Protein AF-A0A0K2ZJ07-F1 (afdb_monomer_lite)

Structure (mmCIF, N/CA/C/O backbone):
data_AF-A0A0K2ZJ07-F1
#
_entry.id   AF-A0A0K2ZJ07-F1
#
loop_
_atom_site.group_PDB
_atom_site.id
_atom_site.type_symbol
_atom_site.label_atom_id
_atom_site.label_alt_id
_atom_site.label_comp_id
_atom_site.label_asym_id
_atom_site.label_entity_id
_atom_site.label_seq_id
_atom_site.pdbx_PDB_ins_code
_atom_site.Cartn_x
_atom_site.Cartn_y
_atom_site.Cartn_z
_atom_site.occupancy
_atom_site.B_iso_or_equiv
_atom_site.auth_seq_id
_atom_site.auth_comp_id
_atom_site.auth_asym_id
_atom_site.auth_atom_id
_atom_site.pdbx_PDB_model_num
ATOM 1 N N . MET A 1 1 ? -62.695 -25.457 25.826 1.00 38.94 1 MET A N 1
ATOM 2 C CA . MET A 1 1 ? -61.991 -25.813 24.574 1.00 38.94 1 MET A CA 1
ATOM 3 C C . MET A 1 1 ? -61.343 -24.552 24.000 1.00 38.94 1 MET A C 1
ATOM 5 O O . MET A 1 1 ? -62.059 -23.584 23.796 1.00 38.94 1 MET A O 1
ATOM 9 N N . ARG A 1 2 ? -60.011 -24.530 23.812 1.00 41.31 2 ARG A N 1
ATOM 10 C CA . ARG A 1 2 ? -59.330 -23.610 22.864 1.00 41.31 2 ARG A CA 1
ATOM 11 C C . ARG A 1 2 ? -59.508 -24.165 21.435 1.00 41.31 2 ARG A C 1
ATOM 13 O O . ARG A 1 2 ? -59.798 -25.358 21.331 1.00 41.31 2 ARG A O 1
ATOM 20 N N . PRO A 1 3 ? -59.345 -23.361 20.366 1.00 45.78 3 PRO A N 1
ATOM 21 C CA . PRO A 1 3 ? -58.018 -23.197 19.732 1.00 45.78 3 PRO A CA 1
ATOM 22 C C . PRO A 1 3 ? -57.726 -21.736 19.276 1.00 45.78 3 PRO A C 1
ATOM 24 O O . PRO A 1 3 ? -58.642 -20.943 19.108 1.00 45.78 3 PRO A O 1
ATOM 27 N N . SER A 1 4 ? -56.466 -21.276 19.351 1.00 38.19 4 SER A N 1
ATOM 28 C CA . SER A 1 4 ? -55.464 -21.175 18.251 1.00 38.19 4 SER A CA 1
ATOM 29 C C . SER A 1 4 ? -55.643 -19.900 17.401 1.00 38.19 4 SER A C 1
ATOM 31 O O . SER A 1 4 ? -56.655 -19.757 16.734 1.00 38.19 4 SER A O 1
ATOM 33 N N . THR A 1 5 ? -54.838 -18.838 17.528 1.00 43.78 5 THR A N 1
ATOM 34 C CA . THR A 1 5 ? -53.433 -18.645 17.086 1.00 43.78 5 THR A CA 1
ATOM 35 C C . THR A 1 5 ? -53.250 -18.642 15.559 1.00 43.78 5 THR A C 1
ATOM 37 O O . THR A 1 5 ? -53.182 -19.693 14.939 1.00 43.78 5 THR A O 1
ATOM 40 N N . SER A 1 6 ? -53.007 -17.461 14.976 1.00 37.81 6 SER A N 1
ATOM 41 C CA . SER A 1 6 ? -52.064 -17.311 13.855 1.00 37.81 6 SER A CA 1
ATOM 42 C C . SER A 1 6 ? -51.455 -15.906 13.848 1.00 37.81 6 SER A C 1
ATOM 44 O O . SER A 1 6 ? -52.154 -14.904 13.706 1.00 37.81 6 SER A O 1
ATOM 46 N N . ALA A 1 7 ? -50.140 -15.863 14.040 1.00 44.34 7 ALA A N 1
ATOM 47 C CA . ALA A 1 7 ? -49.29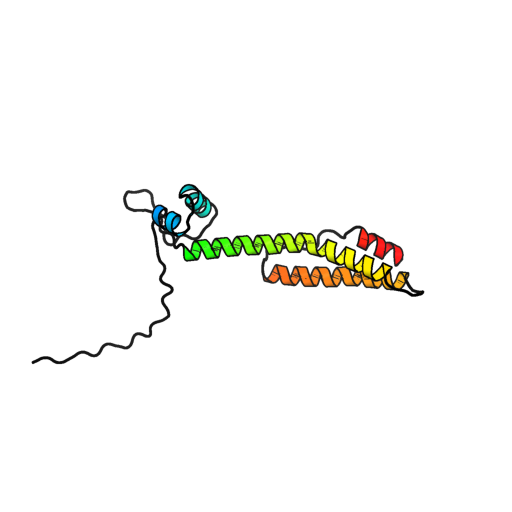1 -14.683 14.000 1.00 44.34 7 ALA A CA 1
ATOM 48 C C . ALA A 1 7 ? -49.096 -14.152 12.565 1.00 44.34 7 ALA A C 1
ATOM 50 O O . ALA A 1 7 ? -49.107 -14.944 11.621 1.00 44.34 7 ALA A O 1
ATOM 51 N N . PRO A 1 8 ? -48.813 -12.850 12.380 1.00 38.34 8 PRO A N 1
ATOM 52 C CA . PRO A 1 8 ? -48.226 -12.360 11.145 1.00 38.34 8 PRO A CA 1
ATOM 53 C C . PRO A 1 8 ? -46.754 -12.783 11.033 1.00 38.34 8 PRO A C 1
ATOM 55 O O . PRO A 1 8 ? -45.954 -12.681 11.965 1.00 38.34 8 PRO A O 1
ATOM 58 N N . CYS A 1 9 ? -46.425 -13.265 9.839 1.00 38.34 9 CYS A N 1
ATOM 59 C CA . CYS A 1 9 ? -45.112 -13.676 9.375 1.00 38.34 9 CYS A CA 1
ATOM 60 C C . CYS A 1 9 ? -44.166 -12.461 9.302 1.00 38.34 9 CYS A C 1
ATOM 62 O O . CYS A 1 9 ? -44.118 -11.752 8.298 1.00 38.34 9 CYS A O 1
ATOM 64 N N . ALA A 1 10 ? -43.412 -12.205 10.373 1.00 44.84 10 ALA A N 1
ATOM 65 C CA . ALA A 1 10 ? -42.293 -11.271 10.347 1.00 44.84 10 ALA A CA 1
ATOM 66 C C . ALA A 1 10 ? -41.031 -12.007 9.874 1.00 44.84 10 ALA A C 1
ATOM 68 O O . ALA A 1 10 ? -40.410 -12.795 10.589 1.00 44.84 10 ALA A O 1
ATOM 69 N N . ARG A 1 11 ? -40.695 -11.739 8.614 1.00 37.91 11 ARG A N 1
ATO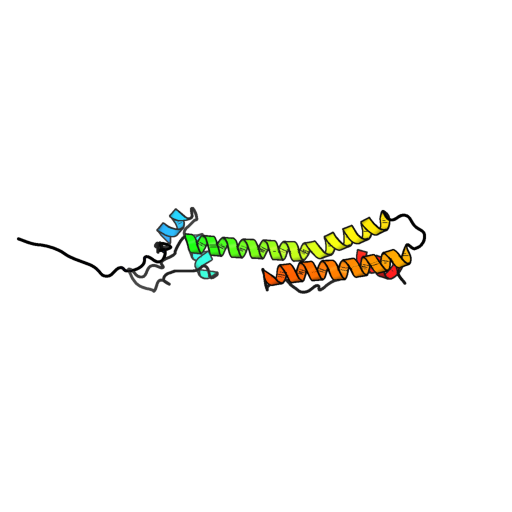M 70 C CA . ARG A 1 11 ? -39.445 -12.043 7.918 1.00 37.91 11 ARG A CA 1
ATOM 71 C C . ARG A 1 11 ? -38.236 -11.745 8.828 1.00 37.91 11 ARG A C 1
ATOM 73 O O . ARG A 1 11 ? -37.947 -10.585 9.105 1.00 37.91 11 ARG A O 1
ATOM 80 N N . ARG A 1 12 ? -37.526 -12.784 9.294 1.00 37.69 12 ARG A N 1
ATOM 81 C CA . ARG A 1 12 ? -36.223 -12.644 9.973 1.00 37.69 12 ARG A CA 1
ATOM 82 C C . ARG A 1 12 ? -35.204 -12.113 8.969 1.00 37.69 12 ARG A C 1
ATOM 84 O O . ARG A 1 12 ? -34.709 -12.862 8.134 1.00 37.69 12 ARG A O 1
ATOM 91 N N . LEU A 1 13 ? -34.897 -10.824 9.056 1.00 43.72 13 LEU A N 1
ATOM 92 C CA . LEU A 1 13 ? -33.613 -10.308 8.595 1.00 43.72 13 LEU A CA 1
ATOM 93 C C . LEU A 1 13 ? -32.544 -10.860 9.546 1.00 43.72 13 LEU A C 1
ATOM 95 O O . LEU A 1 13 ? -32.751 -10.866 10.760 1.00 43.72 13 LEU A O 1
ATOM 99 N N . GLY A 1 14 ? -31.457 -11.390 8.984 1.00 36.44 14 GLY A N 1
ATOM 100 C CA . GLY A 1 14 ? -30.352 -11.981 9.733 1.00 36.44 14 GLY A CA 1
ATOM 101 C C . GLY A 1 14 ? -29.863 -11.027 10.817 1.00 36.44 14 GLY A C 1
ATOM 102 O O . GLY A 1 14 ? -29.315 -9.969 10.526 1.00 36.44 14 GLY A O 1
ATOM 103 N N . SER A 1 15 ? -30.100 -11.396 12.072 1.00 37.81 15 SER A N 1
ATOM 104 C CA . SER A 1 15 ? -29.597 -10.670 13.225 1.00 37.81 15 SER A CA 1
ATOM 105 C C . SER A 1 15 ? -28.110 -10.971 13.364 1.00 37.81 15 SER A C 1
ATOM 107 O O . SER A 1 15 ? -27.738 -11.999 13.931 1.00 37.81 15 SER A O 1
ATOM 109 N N . THR A 1 16 ? -27.247 -10.080 12.885 1.00 46.03 16 THR A N 1
ATOM 110 C CA . THR A 1 16 ? -25.929 -9.918 13.501 1.00 46.03 16 THR A CA 1
ATOM 111 C C . THR A 1 16 ? -26.211 -9.522 14.947 1.00 46.03 16 THR A C 1
ATOM 113 O O . THR A 1 16 ? -26.659 -8.410 15.221 1.00 46.03 16 THR A O 1
ATOM 116 N N . THR A 1 17 ? -26.099 -10.469 15.875 1.00 54.94 17 THR A N 1
ATOM 117 C CA . THR A 1 17 ? -26.341 -10.231 17.299 1.00 54.94 17 THR A CA 1
ATOM 118 C C . THR A 1 17 ? -25.285 -9.265 17.817 1.00 54.94 17 THR A C 1
ATOM 120 O O . THR A 1 17 ? -24.190 -9.682 18.190 1.00 54.94 17 THR A O 1
ATOM 123 N N . VAL A 1 18 ? -25.613 -7.971 17.817 1.00 60.75 18 VAL A N 1
ATOM 124 C CA . VAL A 1 18 ? -24.821 -6.925 18.470 1.00 60.75 18 VAL A CA 1
ATOM 125 C C . VAL A 1 18 ? -24.709 -7.306 19.943 1.00 60.75 18 VAL A C 1
ATOM 127 O O . VAL A 1 18 ? -25.666 -7.173 20.708 1.00 60.75 18 VAL A O 1
ATOM 130 N N . THR A 1 19 ? -23.551 -7.831 20.341 1.00 77.12 19 THR A N 1
ATOM 131 C CA . THR A 1 19 ? -23.313 -8.261 21.721 1.00 77.12 19 THR A CA 1
ATOM 132 C C . THR A 1 19 ? -22.715 -7.078 22.467 1.00 77.12 19 THR A C 1
ATOM 134 O O . THR A 1 19 ? -21.503 -6.919 22.559 1.00 77.12 19 THR A O 1
ATOM 137 N N . ALA A 1 20 ? -23.585 -6.193 22.949 1.00 80.31 20 ALA A N 1
ATOM 138 C CA . ALA A 1 20 ? -23.186 -4.999 23.681 1.00 80.31 20 ALA A CA 1
ATOM 139 C C . ALA A 1 20 ? -22.704 -5.384 25.093 1.00 80.31 20 ALA A C 1
ATOM 141 O O . ALA A 1 20 ? -23.508 -5.561 26.008 1.00 80.31 20 ALA A O 1
ATOM 142 N N . LEU A 1 21 ? -21.389 -5.526 25.272 1.00 83.31 21 LEU A N 1
ATOM 143 C CA . LEU A 1 21 ? -20.768 -5.916 26.539 1.00 83.31 21 LEU A CA 1
ATOM 144 C C . LEU A 1 21 ? -20.158 -4.705 27.257 1.00 83.31 21 LEU A C 1
ATOM 146 O O . LEU A 1 21 ? -19.593 -3.818 26.614 1.00 83.31 21 LEU A O 1
ATOM 150 N N . PRO A 1 22 ? -20.198 -4.647 28.600 1.00 85.12 22 PRO A N 1
ATOM 151 C CA . PRO A 1 22 ? -19.444 -3.648 29.342 1.00 85.12 22 PRO A CA 1
ATOM 152 C C . PRO A 1 22 ? -17.941 -3.828 29.098 1.00 85.12 22 PRO A C 1
ATOM 154 O O . PRO A 1 22 ? -17.457 -4.948 28.947 1.00 85.12 22 PRO A O 1
ATOM 157 N N . VAL A 1 23 ? -17.188 -2.724 29.133 1.00 83.38 23 VAL A N 1
ATOM 158 C CA . VAL A 1 23 ? -15.746 -2.670 28.802 1.00 83.38 23 VAL A CA 1
ATOM 159 C C . VAL A 1 23 ? -14.921 -3.807 29.417 1.00 83.38 23 VAL A C 1
ATOM 161 O O . VAL A 1 23 ? -14.071 -4.366 28.738 1.00 83.38 23 VAL A O 1
ATOM 164 N N . ASN A 1 24 ? -15.162 -4.179 30.678 1.00 84.88 24 ASN A N 1
ATOM 165 C CA . ASN A 1 24 ? -14.399 -5.252 31.327 1.00 84.88 24 ASN A CA 1
ATOM 166 C C . ASN A 1 24 ? -14.678 -6.634 30.708 1.00 84.88 24 ASN A C 1
ATOM 168 O O . ASN A 1 24 ? -13.755 -7.422 30.532 1.00 84.88 24 ASN A O 1
ATOM 172 N N . GLN A 1 25 ? -15.936 -6.920 30.364 1.00 85.00 25 GLN A N 1
ATOM 173 C CA . GLN A 1 25 ? -16.323 -8.183 29.729 1.00 85.00 25 GLN A CA 1
ATOM 174 C C . GLN A 1 25 ? -15.912 -8.206 28.255 1.00 85.00 25 GLN A C 1
ATOM 176 O O . GLN A 1 25 ? -15.417 -9.222 27.782 1.00 85.00 25 GLN A O 1
ATOM 181 N N . ALA A 1 26 ? -16.037 -7.078 27.550 1.00 85.31 26 ALA A N 1
ATOM 182 C CA . ALA A 1 26 ? -15.546 -6.942 26.182 1.00 85.31 26 ALA A CA 1
ATOM 183 C C . ALA A 1 26 ? -14.021 -7.132 26.104 1.00 85.31 26 ALA A C 1
ATOM 185 O O . ALA A 1 26 ? -13.532 -7.828 25.223 1.00 85.31 26 ALA A O 1
ATOM 186 N N . ALA A 1 27 ? -13.268 -6.565 27.053 1.00 87.50 27 ALA A N 1
ATOM 187 C CA . ALA A 1 27 ? -11.820 -6.735 27.140 1.00 87.50 27 ALA A CA 1
ATOM 188 C C . ALA A 1 27 ? -11.427 -8.203 27.374 1.00 87.50 27 ALA A C 1
ATOM 190 O O . ALA A 1 27 ? -10.536 -8.707 26.695 1.00 87.50 27 ALA A O 1
ATOM 191 N N . ALA A 1 28 ? -12.141 -8.905 28.263 1.00 88.94 28 ALA A N 1
ATOM 192 C CA . ALA A 1 28 ? -11.949 -10.337 28.480 1.00 88.94 28 ALA A CA 1
ATOM 193 C C . ALA A 1 28 ? -12.277 -11.165 27.224 1.00 88.94 28 ALA A C 1
ATOM 195 O O . ALA A 1 28 ? -11.497 -12.037 26.855 1.00 88.94 28 ALA A O 1
ATOM 196 N N . ALA A 1 29 ? -13.379 -10.855 26.533 1.00 87.94 29 ALA A N 1
ATOM 197 C CA . ALA A 1 29 ? -13.772 -11.530 25.294 1.00 87.94 29 ALA A CA 1
ATOM 198 C C . ALA A 1 29 ? -12.767 -11.314 24.147 1.00 87.94 29 ALA A C 1
ATOM 200 O O . ALA A 1 29 ? -12.566 -12.201 23.327 1.00 87.94 29 ALA A O 1
ATOM 201 N N . LEU A 1 30 ? -12.120 -10.146 24.106 1.00 86.19 30 LEU A N 1
ATOM 202 C CA . LEU A 1 30 ? -11.078 -9.802 23.134 1.00 86.19 30 LEU A CA 1
ATOM 203 C C . LEU A 1 30 ? -9.674 -10.280 23.546 1.00 86.19 30 LEU A C 1
ATOM 205 O O . LEU A 1 30 ? -8.738 -10.128 22.767 1.00 86.19 30 LEU A O 1
ATOM 209 N N . GLY A 1 31 ? -9.499 -10.802 24.765 1.00 88.25 31 GLY A N 1
ATOM 210 C CA . GLY A 1 31 ? -8.192 -11.203 25.291 1.00 88.25 31 GLY A CA 1
ATOM 211 C C . GLY A 1 31 ? -7.215 -10.040 25.511 1.00 88.25 31 GLY A C 1
ATOM 212 O O . GLY A 1 31 ? -6.004 -10.244 25.479 1.00 88.25 31 GLY A O 1
ATOM 213 N N . VAL A 1 32 ? -7.709 -8.813 25.722 1.00 91.00 32 VAL A N 1
ATOM 214 C CA . VAL A 1 32 ? -6.876 -7.606 25.885 1.00 91.00 32 VAL A CA 1
ATOM 215 C C . VAL A 1 32 ? -7.047 -6.965 27.265 1.00 91.00 32 VAL A C 1
ATOM 217 O O . VAL A 1 32 ? -8.118 -7.053 27.864 1.00 91.00 32 VAL A O 1
ATOM 220 N N . PRO A 1 33 ? -6.038 -6.240 27.784 1.00 91.50 33 PRO A N 1
ATOM 221 C CA . PRO A 1 33 ? -6.195 -5.480 29.020 1.00 91.50 33 PRO A CA 1
ATOM 222 C C . PRO A 1 33 ? -7.273 -4.393 28.901 1.00 91.50 33 PRO A C 1
ATOM 224 O O . PRO A 1 33 ? -7.334 -3.660 27.911 1.00 91.50 33 PRO A O 1
ATOM 227 N N . CYS A 1 34 ? -8.066 -4.187 29.959 1.00 88.62 34 CYS A N 1
ATOM 228 C CA . CYS A 1 34 ? -9.092 -3.135 29.998 1.00 88.62 34 CYS A CA 1
ATOM 229 C C . CYS A 1 34 ? -8.526 -1.732 29.709 1.00 88.62 34 CYS A C 1
ATOM 231 O O . CYS A 1 34 ? -9.212 -0.895 29.123 1.00 88.62 34 CYS A O 1
ATOM 233 N N . GLY A 1 35 ? -7.281 -1.459 30.119 1.00 87.56 35 GLY A N 1
ATOM 234 C CA . GLY A 1 35 ? -6.593 -0.197 29.828 1.00 87.56 35 GLY A CA 1
ATOM 235 C C . GLY A 1 35 ? -6.379 0.031 28.330 1.00 87.56 35 GLY A C 1
ATOM 236 O O . GLY A 1 35 ? -6.599 1.141 27.846 1.00 87.56 35 GLY A O 1
ATOM 237 N N . THR A 1 36 ? -6.042 -1.031 27.595 1.00 88.69 36 THR A N 1
ATOM 238 C CA . THR A 1 36 ? -5.871 -1.022 26.138 1.00 88.69 36 THR A CA 1
ATOM 239 C C . THR A 1 36 ? -7.196 -0.752 25.439 1.00 88.69 36 THR A C 1
ATOM 241 O O . THR A 1 36 ? -7.276 0.160 24.622 1.00 88.69 36 THR A O 1
ATOM 244 N N . LEU A 1 37 ? -8.272 -1.441 25.837 1.00 85.81 37 LEU A N 1
ATOM 245 C CA . LEU A 1 37 ? -9.594 -1.194 25.258 1.00 85.81 37 LEU A CA 1
ATOM 246 C C . LEU A 1 37 ? -10.083 0.241 25.537 1.00 85.81 37 LEU A C 1
ATOM 248 O O . LEU A 1 37 ? -10.580 0.914 24.640 1.00 85.81 37 LEU A O 1
ATOM 252 N N . ARG A 1 38 ? -9.872 0.773 26.751 1.00 86.75 38 ARG A N 1
ATOM 253 C CA . ARG A 1 38 ? -10.180 2.185 27.073 1.00 86.75 38 ARG A CA 1
ATOM 254 C C . ARG A 1 38 ? -9.330 3.184 26.289 1.00 86.75 38 ARG A C 1
ATOM 256 O O . ARG A 1 38 ? -9.763 4.315 26.077 1.00 86.75 38 ARG A O 1
ATOM 263 N N . ARG A 1 39 ? -8.101 2.820 25.921 1.00 87.38 39 ARG A N 1
ATOM 264 C CA . ARG A 1 39 ? -7.256 3.632 25.043 1.00 87.38 39 ARG A CA 1
ATOM 265 C C . ARG A 1 39 ? -7.819 3.633 23.621 1.00 87.38 39 ARG A C 1
ATOM 267 O O . ARG A 1 39 ? -8.073 4.716 23.112 1.00 87.38 39 ARG A O 1
ATOM 274 N N . TRP A 1 40 ? -8.131 2.470 23.054 1.00 87.00 40 TRP A N 1
ATOM 275 C CA . TRP A 1 40 ? -8.726 2.366 21.716 1.00 87.00 40 TRP A CA 1
ATOM 276 C C . TRP A 1 40 ? -10.046 3.133 21.597 1.00 87.00 40 TRP A C 1
ATOM 278 O O . TRP A 1 40 ? -10.261 3.845 20.623 1.00 87.00 40 TRP A O 1
ATOM 288 N N . LEU A 1 41 ? -10.903 3.085 22.623 1.00 84.62 41 LEU A N 1
ATOM 289 C CA . LEU A 1 41 ? -12.139 3.880 22.665 1.00 84.62 41 LEU A CA 1
ATOM 290 C C . LEU A 1 41 ? -11.897 5.399 22.609 1.00 84.62 41 LEU A C 1
ATOM 292 O O . LEU A 1 41 ? -12.737 6.129 22.090 1.00 84.62 41 LEU A O 1
ATOM 296 N N . ARG A 1 42 ? -10.764 5.892 23.129 1.00 83.19 42 ARG A N 1
ATOM 297 C CA . ARG A 1 42 ? -10.369 7.309 23.014 1.00 83.19 42 ARG A CA 1
ATOM 298 C C . ARG A 1 42 ? -9.784 7.643 21.642 1.00 83.19 42 ARG A C 1
ATOM 300 O O . ARG A 1 42 ? -9.922 8.775 21.201 1.00 83.19 42 ARG A O 1
ATOM 307 N N . GLU A 1 43 ? -9.166 6.667 20.985 1.00 81.38 43 GLU A N 1
ATOM 308 C CA . GLU A 1 43 ? -8.584 6.778 19.639 1.00 81.38 43 GLU A CA 1
ATOM 309 C C . GLU A 1 43 ? -9.636 6.642 18.518 1.00 81.38 43 GLU A C 1
ATOM 311 O O . GLU A 1 43 ? -9.301 6.770 17.347 1.00 81.38 43 GLU A O 1
ATOM 316 N N . GLY A 1 44 ? -10.912 6.423 18.862 1.00 78.25 44 GLY A N 1
ATOM 317 C CA . GLY A 1 44 ? -12.021 6.388 17.900 1.00 78.25 44 GLY A CA 1
ATOM 318 C C . GLY A 1 44 ? -12.601 4.999 17.626 1.00 78.25 44 GLY A C 1
ATOM 319 O O . GLY A 1 44 ? -13.424 4.861 16.725 1.00 78.25 44 GLY A O 1
ATOM 320 N N . CYS A 1 45 ? -12.221 3.981 18.403 1.00 80.69 45 CYS A N 1
ATOM 321 C CA . CYS A 1 45 ? -12.822 2.652 18.318 1.00 80.69 45 CYS A CA 1
ATOM 322 C C . CYS A 1 45 ? -14.350 2.714 18.557 1.00 80.69 45 CYS A C 1
ATOM 324 O O . CYS A 1 45 ? -14.796 3.408 19.483 1.00 80.69 45 CYS A O 1
ATOM 326 N N . PRO A 1 46 ? -15.165 2.013 17.744 1.00 78.12 46 PRO A N 1
ATOM 327 C CA . PRO A 1 46 ? -16.619 2.073 17.833 1.00 78.12 46 PRO A CA 1
ATOM 328 C C . PRO A 1 46 ? -17.138 1.558 19.184 1.00 78.12 46 PRO A C 1
ATOM 330 O O . PRO A 1 46 ? -16.737 0.503 19.675 1.00 78.12 46 PRO A O 1
ATOM 333 N N . ALA A 1 47 ? -18.073 2.306 19.775 1.00 80.75 47 ALA A N 1
ATOM 334 C CA . ALA A 1 47 ? -18.798 1.930 20.986 1.00 80.75 47 ALA A CA 1
ATOM 335 C C . ALA A 1 47 ? -20.302 1.926 20.702 1.00 80.75 47 ALA A C 1
ATOM 337 O O . ALA A 1 47 ? -20.819 2.901 20.157 1.00 80.75 47 ALA A O 1
ATOM 338 N N . VAL A 1 48 ? -21.000 0.867 21.124 1.00 72.75 48 VAL A N 1
ATOM 339 C CA . VAL A 1 48 ? -22.458 0.723 20.957 1.00 72.75 48 VAL A CA 1
ATOM 340 C C . VAL A 1 48 ? -23.197 1.780 21.777 1.00 72.75 48 VAL A C 1
ATOM 342 O O . VAL A 1 48 ? -24.121 2.420 21.285 1.00 72.75 48 VAL A O 1
ATOM 345 N N . THR A 1 49 ? -22.731 2.024 23.005 1.00 72.12 49 THR A N 1
ATOM 346 C CA . THR A 1 49 ? -23.222 3.116 23.853 1.00 72.12 49 THR A CA 1
ATOM 347 C C . THR A 1 49 ? -22.041 3.799 24.522 1.00 72.12 49 THR A C 1
ATOM 349 O O . THR A 1 49 ? -21.284 3.168 25.265 1.00 72.12 49 THR A O 1
ATOM 352 N N . ARG A 1 50 ? -21.895 5.112 24.309 1.00 67.62 50 ARG A N 1
ATOM 353 C CA . ARG A 1 50 ? -20.939 5.927 25.071 1.00 67.62 50 ARG A CA 1
ATOM 354 C C . ARG A 1 50 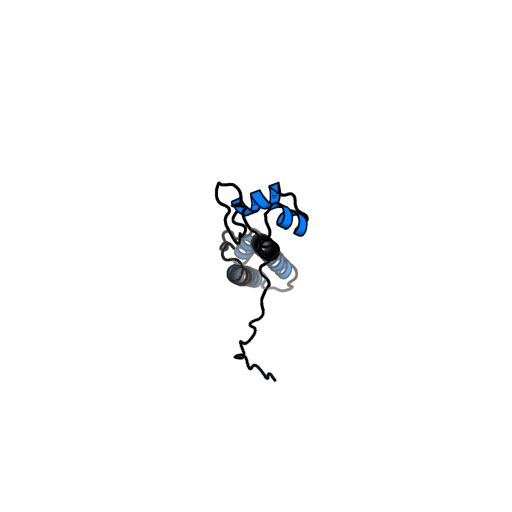? -21.440 6.047 26.510 1.00 67.62 50 ARG A C 1
ATOM 356 O O . ARG A 1 50 ? -22.503 6.612 26.753 1.00 67.62 50 ARG A O 1
ATOM 363 N N . GLY A 1 51 ? -20.682 5.496 27.456 1.00 66.00 51 GLY A N 1
ATOM 364 C CA . GLY A 1 51 ? -21.004 5.597 28.880 1.00 66.00 51 GLY A CA 1
ATOM 365 C C . GLY A 1 51 ? -21.045 7.056 29.348 1.00 66.00 51 GLY A C 1
ATOM 366 O O . GLY A 1 51 ? -20.277 7.889 28.864 1.00 66.00 51 GLY A O 1
ATOM 367 N N . ARG A 1 52 ? -21.940 7.374 30.288 1.00 61.19 52 ARG A N 1
ATOM 368 C CA . ARG A 1 52 ? -22.051 8.697 30.932 1.00 61.19 52 ARG A CA 1
ATOM 369 C C . ARG A 1 52 ? -21.478 8.655 32.352 1.00 61.19 52 ARG A C 1
ATOM 371 O O . ARG A 1 52 ? -21.293 7.591 32.934 1.00 61.19 52 ARG A O 1
ATOM 378 N N . ARG A 1 53 ? -21.202 9.823 32.944 1.00 49.41 53 ARG A N 1
ATOM 379 C CA . ARG A 1 53 ? -20.843 9.912 34.371 1.00 49.41 53 ARG A CA 1
ATOM 380 C C . ARG A 1 53 ? -22.066 9.554 35.228 1.00 49.41 53 ARG A C 1
ATOM 382 O O . ARG A 1 53 ? -23.077 10.241 35.157 1.00 49.41 53 ARG A O 1
ATOM 389 N N . GLY A 1 54 ? -21.965 8.493 36.029 1.00 51.12 54 GLY A N 1
ATOM 390 C CA . GLY A 1 54 ? -23.009 8.038 36.958 1.00 51.12 54 GLY A CA 1
ATOM 391 C C . GLY A 1 54 ? -22.944 6.528 37.213 1.00 51.12 54 GLY A C 1
ATOM 392 O O . GLY A 1 54 ? -22.418 5.778 36.389 1.00 51.12 54 GLY A O 1
ATOM 393 N N . ARG A 1 55 ? -23.463 6.053 38.356 1.00 49.06 55 ARG A N 1
ATOM 394 C CA . ARG A 1 55 ? -23.596 4.604 38.612 1.00 49.06 55 ARG A CA 1
ATOM 395 C C . ARG A 1 55 ? -24.532 3.986 37.563 1.00 49.06 55 ARG A C 1
ATOM 397 O O . ARG A 1 55 ? -25.586 4.542 37.281 1.00 49.06 55 ARG A O 1
ATOM 404 N N . GLY A 1 56 ? -24.130 2.854 36.979 1.00 60.22 56 GLY A N 1
ATOM 405 C CA . GLY A 1 56 ? -24.916 2.125 35.970 1.00 60.22 56 GLY A CA 1
ATOM 406 C C . GLY A 1 56 ? -24.787 2.631 34.526 1.00 60.22 56 GLY A C 1
ATOM 407 O O . GLY A 1 56 ? -25.371 2.038 33.630 1.00 60.22 56 GLY A O 1
ATOM 408 N N . GLN A 1 57 ? -24.001 3.680 34.269 1.00 63.69 57 GLN A N 1
ATOM 409 C CA . GLN A 1 57 ? -23.832 4.284 32.938 1.00 63.69 57 GLN A CA 1
ATOM 410 C C . GLN A 1 57 ? -22.543 3.803 32.244 1.00 63.69 57 GLN A C 1
ATOM 412 O O . GLN A 1 57 ? -21.764 4.600 31.716 1.00 63.69 57 GLN A O 1
ATOM 417 N N . ALA A 1 58 ? -22.267 2.497 32.297 1.00 66.81 58 ALA A N 1
ATOM 418 C CA . ALA A 1 58 ? -21.058 1.924 31.708 1.00 66.81 58 ALA A CA 1
ATOM 419 C C . ALA A 1 58 ? -21.102 1.976 30.172 1.00 66.81 58 ALA A C 1
ATOM 421 O O . ALA A 1 58 ? -22.149 1.769 29.565 1.00 66.81 58 ALA A O 1
ATOM 422 N N . ALA A 1 59 ? -19.952 2.236 29.542 1.00 75.88 59 ALA A N 1
ATOM 423 C CA . ALA A 1 59 ? -19.837 2.142 28.091 1.00 75.88 59 ALA A CA 1
ATOM 424 C C . ALA A 1 59 ? -20.023 0.686 27.645 1.00 75.88 59 ALA A C 1
ATOM 426 O O . ALA A 1 59 ? -19.427 -0.223 28.237 1.00 75.88 59 ALA A O 1
ATOM 427 N N . LEU A 1 60 ? -20.837 0.494 26.609 1.00 83.56 60 LEU A N 1
ATOM 428 C CA . LEU A 1 60 ? -21.077 -0.806 25.996 1.00 83.56 60 LEU A CA 1
ATOM 429 C C . LEU A 1 60 ? -20.331 -0.887 24.670 1.00 83.56 60 LEU A C 1
ATOM 431 O O . LEU A 1 60 ? -20.383 0.033 23.851 1.00 83.56 60 LEU A O 1
ATOM 435 N N . VAL A 1 61 ? -19.634 -1.997 24.482 1.00 84.25 61 VAL A N 1
ATOM 436 C CA . VAL A 1 61 ? -18.732 -2.259 23.369 1.00 84.25 61 VAL A CA 1
ATOM 437 C C . VAL A 1 61 ? -19.099 -3.605 22.772 1.00 84.25 61 VAL A C 1
ATOM 439 O O . VAL A 1 61 ? -19.334 -4.564 23.502 1.00 84.25 61 VAL A O 1
ATOM 442 N N . ASP A 1 62 ? -19.139 -3.663 21.448 1.00 86.31 62 ASP A N 1
ATOM 443 C CA . ASP A 1 62 ? -19.315 -4.902 20.703 1.00 86.31 62 ASP A CA 1
ATOM 444 C C . ASP A 1 62 ? -17.938 -5.413 20.255 1.00 86.31 62 ASP A C 1
ATOM 446 O O . ASP A 1 62 ? -17.302 -4.762 19.419 1.00 86.31 62 ASP A O 1
ATOM 450 N N . PRO A 1 63 ? -17.450 -6.547 20.793 1.00 86.00 63 PRO A N 1
ATOM 451 C CA . PRO A 1 63 ? -16.157 -7.113 20.415 1.00 86.00 63 PRO A CA 1
ATOM 452 C C . PRO A 1 63 ? -15.984 -7.308 18.904 1.00 86.00 63 PRO A C 1
ATOM 454 O O . PRO A 1 63 ? -14.893 -7.075 18.388 1.00 86.00 63 PRO A O 1
ATOM 457 N N . ALA A 1 64 ? -17.044 -7.678 18.176 1.00 85.00 64 ALA A N 1
ATOM 458 C CA . ALA A 1 64 ? -16.960 -7.903 16.735 1.00 85.00 64 ALA A CA 1
ATOM 459 C C . ALA A 1 64 ? -16.661 -6.601 15.973 1.00 85.00 64 ALA A C 1
ATOM 461 O O . ALA A 1 64 ? -15.818 -6.583 15.077 1.00 85.00 64 ALA A O 1
ATOM 462 N N . GLN A 1 65 ? -17.284 -5.490 16.375 1.00 83.44 65 GLN A N 1
ATOM 463 C CA . GLN A 1 65 ? -17.016 -4.171 15.791 1.00 83.44 65 GLN A CA 1
ATOM 464 C C . GLN A 1 65 ? -15.613 -3.661 16.137 1.00 83.44 65 GLN A C 1
ATOM 466 O O . GLN A 1 65 ? -14.965 -3.030 15.305 1.00 83.44 65 GLN A O 1
ATOM 471 N N . VAL A 1 66 ? -15.114 -3.961 17.342 1.00 85.31 66 VAL A N 1
ATOM 472 C CA . VAL A 1 66 ? -13.732 -3.630 17.727 1.00 85.31 66 VAL A CA 1
ATOM 473 C C . VAL A 1 66 ? -12.728 -4.372 16.845 1.00 85.31 66 VAL A C 1
ATOM 475 O O . VAL A 1 66 ? -11.766 -3.760 16.384 1.00 85.31 66 VAL A O 1
ATOM 478 N N . LEU A 1 67 ? -12.952 -5.665 16.585 1.00 85.81 67 LEU A N 1
ATOM 479 C CA . LEU A 1 67 ? -12.101 -6.457 15.693 1.00 85.81 67 LEU A CA 1
ATOM 480 C C . LEU A 1 67 ? -12.127 -5.913 14.263 1.00 85.81 67 LEU A C 1
ATOM 482 O O . LEU A 1 67 ? -11.068 -5.679 13.692 1.00 85.81 67 LEU A O 1
ATOM 486 N N . GLN A 1 68 ? -13.309 -5.611 13.723 1.00 83.31 68 GLN A N 1
ATOM 487 C CA . GLN A 1 68 ? -13.439 -5.008 12.392 1.00 83.31 68 GLN A CA 1
ATOM 488 C C . GLN A 1 68 ? -12.707 -3.664 12.290 1.00 83.31 68 GLN A C 1
ATOM 490 O O . GLN A 1 68 ? -12.002 -3.416 11.315 1.00 83.31 68 GLN A O 1
ATOM 495 N N . TRP A 1 69 ? -12.820 -2.811 13.312 1.00 84.50 69 TRP A N 1
ATOM 496 C CA . TRP A 1 69 ? -12.093 -1.541 13.372 1.00 84.50 69 TRP A CA 1
ATOM 497 C C . TRP A 1 69 ? -10.572 -1.743 13.430 1.00 84.50 69 TRP A C 1
ATOM 499 O O . TRP A 1 69 ? -9.825 -1.034 12.756 1.00 84.50 69 TRP A O 1
ATOM 509 N N . ARG A 1 70 ? -10.102 -2.736 14.196 1.00 87.06 70 ARG A N 1
ATOM 510 C CA . ARG A 1 70 ? -8.679 -3.103 14.269 1.00 87.06 70 ARG A CA 1
ATOM 511 C C . ARG A 1 70 ? -8.157 -3.605 12.928 1.00 87.06 70 ARG A C 1
ATOM 513 O O . ARG A 1 70 ? -7.090 -3.177 12.503 1.00 87.06 70 ARG A O 1
ATOM 520 N N . GLU A 1 71 ? -8.899 -4.493 12.276 1.00 85.31 71 GLU A N 1
ATOM 521 C CA . GLU A 1 71 ? -8.546 -5.013 10.958 1.00 85.31 71 GLU A CA 1
ATOM 522 C C . GLU A 1 71 ? -8.516 -3.910 9.902 1.00 85.31 71 GLU A C 1
ATOM 524 O O . GLU A 1 71 ? -7.605 -3.898 9.083 1.00 85.31 71 GLU A O 1
ATOM 529 N N . ALA A 1 72 ? -9.466 -2.971 9.929 1.00 80.75 72 ALA A N 1
ATOM 530 C CA . ALA A 1 72 ? -9.466 -1.827 9.022 1.00 80.75 72 ALA A CA 1
ATOM 531 C C . ALA A 1 72 ? -8.196 -0.976 9.194 1.00 80.75 72 ALA A C 1
ATOM 533 O O . ALA A 1 72 ? -7.500 -0.724 8.216 1.00 80.75 72 ALA A O 1
ATOM 534 N N . GLY A 1 73 ? -7.829 -0.635 10.437 1.00 84.75 73 GLY A N 1
ATOM 535 C CA . GLY A 1 73 ? -6.601 0.120 10.706 1.00 84.75 73 GLY A CA 1
ATOM 536 C C . GLY A 1 73 ? -5.314 -0.627 10.327 1.00 84.75 73 GLY A C 1
ATOM 537 O O . GLY A 1 73 ? -4.355 -0.013 9.865 1.00 84.75 73 GLY A O 1
ATOM 538 N N . GLU A 1 74 ? -5.284 -1.952 10.487 1.00 85.94 74 GLU A N 1
ATOM 539 C CA . GLU A 1 74 ? -4.155 -2.780 10.042 1.00 85.94 74 GLU A CA 1
ATOM 540 C C . GLU A 1 74 ? -4.046 -2.814 8.511 1.00 85.94 74 GLU A C 1
ATOM 542 O O . GLU A 1 74 ? -2.953 -2.659 7.970 1.00 85.94 74 GLU A O 1
ATOM 547 N N . ARG A 1 75 ? -5.176 -2.965 7.806 1.00 86.69 75 ARG A N 1
ATOM 548 C CA . ARG A 1 75 ? -5.228 -2.937 6.335 1.00 86.69 75 ARG A CA 1
ATOM 549 C C . ARG A 1 75 ? -4.743 -1.597 5.792 1.00 86.69 75 ARG A C 1
ATOM 551 O O . ARG A 1 75 ? -3.908 -1.590 4.893 1.00 86.69 75 ARG A O 1
ATOM 558 N N . ASP A 1 76 ? -5.198 -0.488 6.371 1.00 89.00 76 ASP A N 1
ATOM 559 C CA . ASP A 1 76 ? -4.738 0.852 5.994 1.00 89.00 76 ASP A CA 1
ATOM 560 C C . ASP A 1 76 ? -3.223 0.999 6.180 1.00 89.00 76 ASP A C 1
ATOM 562 O O . ASP A 1 76 ? -2.539 1.501 5.288 1.00 89.00 76 ASP A O 1
ATOM 566 N N . ARG A 1 77 ? -2.664 0.487 7.288 1.00 88.38 77 ARG A N 1
ATOM 567 C CA . ARG A 1 77 ? -1.209 0.492 7.508 1.00 88.38 77 ARG A CA 1
ATOM 568 C C . ARG A 1 77 ? -0.463 -0.277 6.415 1.00 88.38 77 ARG A C 1
ATOM 570 O O . ARG A 1 77 ? 0.531 0.231 5.908 1.00 88.38 77 ARG A O 1
ATOM 577 N N . ILE A 1 78 ? -0.948 -1.462 6.041 1.00 90.50 78 ILE A N 1
ATOM 578 C CA . ILE A 1 78 ? -0.351 -2.285 4.977 1.00 90.50 78 ILE A CA 1
ATOM 579 C C . ILE A 1 78 ? -0.404 -1.556 3.629 1.00 90.50 78 ILE A C 1
ATOM 581 O O . ILE A 1 78 ? 0.581 -1.556 2.894 1.00 90.50 78 ILE A O 1
ATOM 585 N N . TYR A 1 79 ? -1.526 -0.909 3.298 1.00 90.69 79 TYR A N 1
ATOM 586 C CA . TYR A 1 79 ? -1.638 -0.138 2.058 1.00 90.69 79 TYR A CA 1
ATOM 587 C C . TYR A 1 79 ? -0.664 1.041 2.017 1.00 90.69 79 TYR A C 1
ATOM 589 O O . TYR A 1 79 ? -0.045 1.272 0.980 1.00 90.69 79 TYR A O 1
ATOM 597 N N . LEU A 1 80 ? -0.488 1.750 3.134 1.00 89.25 80 LEU A N 1
ATOM 598 C CA . LEU A 1 80 ? 0.470 2.851 3.242 1.00 89.25 80 LEU A CA 1
ATOM 599 C C . LEU A 1 80 ? 1.925 2.371 3.143 1.00 89.25 80 LEU A C 1
ATOM 601 O O . LEU A 1 80 ? 2.731 2.996 2.457 1.00 89.25 80 LEU A O 1
ATOM 605 N N . GLU A 1 81 ? 2.257 1.249 3.781 1.00 91.19 81 GLU A N 1
ATOM 606 C CA . GLU A 1 81 ? 3.585 0.634 3.691 1.00 91.19 81 GLU A CA 1
ATOM 607 C C . GLU A 1 81 ? 3.904 0.212 2.250 1.00 91.19 81 GLU A C 1
ATOM 609 O O . GLU A 1 81 ? 4.970 0.532 1.719 1.00 91.19 81 GLU A O 1
ATOM 614 N N . LEU A 1 82 ? 2.942 -0.426 1.577 1.00 91.12 82 LEU A N 1
ATOM 615 C CA . LEU A 1 82 ? 3.076 -0.812 0.178 1.00 91.12 82 LEU A CA 1
ATO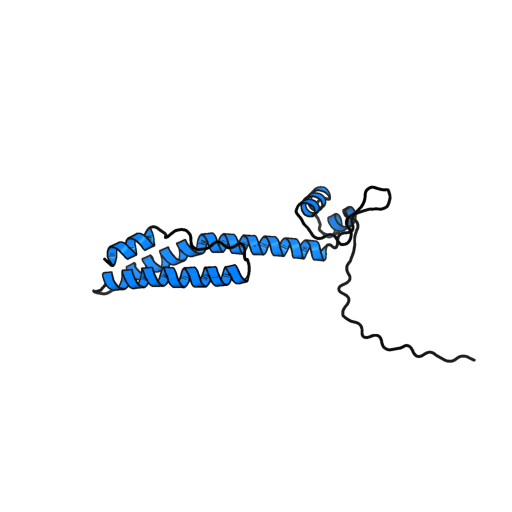M 616 C C . LEU A 1 82 ? 3.222 0.413 -0.734 1.00 91.12 82 LEU A C 1
ATOM 618 O O . LEU A 1 82 ? 4.094 0.423 -1.600 1.00 91.12 82 LEU A O 1
ATOM 622 N N . ALA A 1 83 ? 2.420 1.460 -0.524 1.00 92.19 83 ALA A N 1
ATOM 623 C CA . ALA A 1 83 ? 2.513 2.699 -1.291 1.00 92.19 83 ALA A CA 1
ATOM 624 C C . ALA A 1 83 ? 3.892 3.367 -1.168 1.00 92.19 83 ALA A C 1
ATOM 626 O O . ALA A 1 83 ? 4.396 3.902 -2.153 1.00 92.19 83 ALA A O 1
ATOM 627 N N . GLY A 1 84 ? 4.523 3.292 0.008 1.00 88.50 84 GLY A N 1
ATOM 628 C CA . GLY A 1 84 ? 5.886 3.785 0.212 1.00 88.50 84 GLY A CA 1
ATOM 629 C C . GLY A 1 84 ? 6.957 2.954 -0.505 1.00 88.50 84 GLY A C 1
ATOM 630 O O . GLY A 1 84 ? 7.943 3.506 -0.985 1.00 88.50 84 GLY A O 1
ATOM 631 N N . ALA A 1 85 ? 6.770 1.636 -0.611 1.00 91.44 85 ALA A N 1
ATOM 632 C CA . ALA A 1 85 ? 7.768 0.731 -1.189 1.00 91.44 85 ALA A CA 1
ATOM 633 C C . ALA A 1 85 ? 7.670 0.581 -2.721 1.00 91.44 85 ALA A C 1
ATOM 635 O O . ALA A 1 85 ? 8.689 0.438 -3.401 1.00 91.44 85 ALA A O 1
ATOM 636 N N . VAL A 1 86 ? 6.455 0.610 -3.280 1.00 93.31 86 VAL A N 1
ATOM 637 C CA . VAL A 1 86 ? 6.180 0.320 -4.700 1.00 93.31 86 VAL A CA 1
ATOM 638 C C . VAL A 1 86 ? 7.014 1.159 -5.680 1.00 93.31 86 VAL A C 1
ATOM 640 O O . VAL A 1 86 ? 7.606 0.556 -6.581 1.00 93.31 86 VAL A O 1
ATOM 643 N N . PRO A 1 87 ? 7.121 2.499 -5.542 1.00 93.00 87 PRO A N 1
ATOM 644 C CA . PRO A 1 87 ? 7.877 3.312 -6.496 1.00 93.00 87 PRO A CA 1
ATOM 645 C C . PRO A 1 87 ? 9.336 2.863 -6.644 1.00 93.00 87 PRO A C 1
ATOM 647 O O . PRO A 1 87 ? 9.849 2.804 -7.762 1.00 93.00 87 PRO A O 1
ATOM 650 N N . ALA A 1 88 ? 9.986 2.496 -5.536 1.00 91.25 88 ALA A N 1
ATOM 651 C CA . ALA A 1 88 ? 11.371 2.035 -5.530 1.00 91.25 88 ALA A CA 1
ATOM 652 C C . ALA A 1 88 ? 11.516 0.643 -6.164 1.00 91.25 88 ALA A C 1
ATOM 654 O O . ALA A 1 88 ? 12.398 0.430 -6.995 1.00 91.25 88 ALA A O 1
ATOM 655 N N . VAL A 1 89 ? 10.618 -0.293 -5.838 1.00 94.31 89 VAL A N 1
ATOM 656 C CA . VAL A 1 89 ? 10.643 -1.656 -6.399 1.00 94.31 89 VAL A CA 1
ATOM 657 C C . VAL A 1 89 ? 10.466 -1.632 -7.919 1.00 94.31 89 VAL A C 1
ATOM 659 O O . VAL A 1 89 ? 11.216 -2.285 -8.645 1.00 94.31 89 VAL A O 1
ATOM 662 N N . ILE A 1 90 ? 9.514 -0.843 -8.427 1.00 95.44 90 ILE A N 1
ATOM 663 C CA . ILE A 1 90 ? 9.300 -0.711 -9.875 1.00 95.44 90 ILE A CA 1
ATOM 664 C C . ILE A 1 90 ? 10.507 -0.029 -10.532 1.00 95.44 90 ILE A C 1
ATOM 666 O O . ILE A 1 90 ? 10.893 -0.412 -11.636 1.00 95.44 90 ILE A O 1
ATOM 670 N N . ALA A 1 91 ? 11.136 0.952 -9.874 1.00 94.19 91 ALA A N 1
ATOM 671 C CA . ALA A 1 91 ? 12.321 1.618 -10.413 1.00 94.19 91 ALA A CA 1
ATOM 672 C C . ALA A 1 91 ? 13.503 0.653 -10.565 1.00 94.19 91 ALA A C 1
ATOM 674 O O . ALA A 1 91 ? 14.154 0.621 -11.612 1.00 94.19 91 ALA A O 1
ATOM 675 N N . GLN A 1 92 ? 13.732 -0.187 -9.555 1.00 94.00 92 GLN A N 1
ATOM 676 C CA . GLN A 1 92 ? 14.748 -1.236 -9.600 1.00 94.00 92 GLN A CA 1
ATOM 677 C C . GLN A 1 92 ? 14.471 -2.233 -10.727 1.00 94.00 92 GLN A C 1
ATOM 679 O O . GLN A 1 92 ? 15.369 -2.501 -11.526 1.00 94.00 92 GLN A O 1
ATOM 684 N N . ALA A 1 93 ? 13.227 -2.701 -10.860 1.00 93.75 93 ALA A N 1
ATOM 685 C CA . ALA A 1 93 ? 12.826 -3.606 -11.935 1.00 93.75 93 ALA A CA 1
ATOM 686 C C . ALA A 1 93 ? 13.008 -2.980 -13.333 1.00 93.75 93 ALA A C 1
ATOM 688 O O . ALA A 1 93 ? 13.498 -3.634 -14.256 1.00 93.75 93 ALA A O 1
ATOM 689 N N . ALA A 1 94 ? 12.677 -1.695 -13.497 1.00 93.00 94 ALA A N 1
ATOM 690 C CA . ALA A 1 94 ? 12.881 -0.964 -14.747 1.00 93.00 94 ALA A CA 1
ATOM 691 C C . ALA A 1 94 ? 14.375 -0.891 -15.117 1.00 93.00 94 ALA A C 1
ATOM 693 O O . ALA A 1 94 ? 14.757 -1.191 -16.251 1.00 93.00 94 ALA A O 1
ATOM 694 N N . CYS A 1 95 ? 15.240 -0.577 -14.150 1.00 90.88 95 CYS A N 1
ATOM 695 C CA . CYS A 1 95 ? 16.690 -0.570 -14.342 1.00 90.88 95 CYS A CA 1
ATOM 696 C C . CYS A 1 95 ? 17.263 -1.956 -14.641 1.00 90.88 95 CYS A C 1
ATOM 698 O O . CYS A 1 95 ? 18.105 -2.098 -15.529 1.00 90.88 95 CYS A O 1
ATOM 700 N N . GLU A 1 96 ? 16.824 -2.983 -13.921 1.00 92.25 96 GLU A N 1
ATOM 701 C CA . GLU A 1 96 ? 17.279 -4.354 -14.130 1.00 92.25 96 GLU A CA 1
ATOM 702 C C . GLU A 1 96 ? 16.874 -4.868 -15.513 1.00 92.25 96 GLU A C 1
ATOM 704 O O . GLU A 1 96 ? 17.723 -5.363 -16.255 1.00 92.25 96 GLU A O 1
ATOM 709 N N . SER A 1 97 ? 15.628 -4.629 -15.928 1.00 90.31 97 SER A N 1
ATOM 710 C CA . SER A 1 97 ? 15.164 -4.992 -17.269 1.00 90.31 97 SER A CA 1
ATOM 711 C C . SER A 1 97 ? 15.973 -4.302 -18.378 1.00 90.31 97 SER A C 1
ATOM 713 O O . SER A 1 97 ? 16.285 -4.926 -19.393 1.00 90.31 97 SER A O 1
ATOM 715 N N . MET A 1 98 ? 16.397 -3.046 -18.171 1.00 88.38 98 MET A N 1
ATOM 716 C CA . MET A 1 98 ? 17.285 -2.338 -19.098 1.00 88.38 98 MET A CA 1
ATOM 717 C C . MET A 1 98 ? 18.677 -2.976 -19.159 1.00 88.38 98 MET A C 1
ATOM 719 O O . MET A 1 98 ? 19.228 -3.132 -20.248 1.00 88.38 98 MET A O 1
ATOM 723 N N . ARG A 1 99 ? 19.242 -3.378 -18.011 1.00 87.25 99 ARG A N 1
ATOM 724 C CA . ARG A 1 99 ? 20.550 -4.056 -17.955 1.00 87.25 99 ARG A CA 1
ATOM 725 C C . ARG A 1 99 ? 20.522 -5.414 -18.650 1.00 87.25 99 ARG A C 1
ATOM 727 O O . ARG A 1 99 ? 21.497 -5.767 -19.308 1.00 87.25 99 ARG A O 1
ATOM 734 N N . MET A 1 100 ? 19.424 -6.153 -18.504 1.00 89.69 100 MET A N 1
ATOM 735 C CA . MET A 1 100 ? 19.238 -7.471 -19.117 1.00 89.69 100 MET A CA 1
ATOM 736 C C . MET A 1 100 ? 18.973 -7.400 -20.624 1.00 89.69 100 MET A C 1
ATOM 738 O O . MET A 1 100 ? 19.202 -8.378 -21.335 1.00 89.69 100 MET A O 1
ATOM 742 N N . ALA A 1 101 ? 18.497 -6.263 -21.132 1.00 86.00 101 ALA A N 1
ATOM 743 C CA . ALA A 1 101 ? 18.215 -6.108 -22.548 1.00 86.00 101 ALA A CA 1
ATOM 744 C C . ALA A 1 101 ? 19.505 -6.071 -23.389 1.00 86.00 101 ALA A C 1
ATOM 746 O O . ALA A 1 101 ? 20.341 -5.168 -23.279 1.00 86.00 101 ALA A O 1
ATOM 747 N N . GLY A 1 102 ? 19.643 -7.050 -24.285 1.00 75.12 102 GLY A N 1
ATOM 748 C CA . GLY A 1 102 ? 20.613 -7.015 -25.377 1.00 75.12 102 GLY A CA 1
ATOM 749 C C . GLY A 1 102 ? 20.096 -6.163 -26.540 1.00 75.12 102 GLY A C 1
ATOM 750 O O . GLY A 1 102 ? 18.913 -6.209 -26.864 1.00 75.12 102 GLY A O 1
ATOM 751 N N . GLY A 1 103 ? 20.969 -5.383 -27.183 1.00 73.25 103 GLY A N 1
ATOM 752 C CA . GLY A 1 103 ? 20.611 -4.598 -28.369 1.00 73.25 103 GLY A CA 1
ATOM 753 C C . GLY A 1 103 ? 21.328 -3.252 -28.477 1.00 73.25 103 GLY A C 1
ATOM 754 O O . GLY A 1 103 ? 21.983 -2.796 -27.539 1.00 73.25 103 GLY A O 1
ATOM 755 N N . ILE A 1 104 ? 21.201 -2.633 -29.654 1.00 64.12 104 ILE A N 1
ATOM 756 C CA . ILE A 1 104 ? 21.947 -1.430 -30.061 1.00 64.12 104 ILE A CA 1
ATOM 757 C C . ILE A 1 104 ? 21.290 -0.137 -29.523 1.00 64.12 104 ILE A C 1
ATOM 759 O O . ILE A 1 104 ? 21.993 0.814 -29.189 1.00 64.12 104 ILE A O 1
ATOM 763 N N . ASP A 1 105 ? 19.968 -0.119 -29.304 1.00 84.75 105 ASP A N 1
ATOM 764 C CA . ASP A 1 105 ? 19.205 1.094 -28.942 1.00 84.75 105 ASP A CA 1
ATOM 765 C C . ASP A 1 105 ? 18.924 1.261 -27.435 1.00 84.75 105 ASP A C 1
ATOM 767 O O . ASP A 1 105 ? 17.791 1.486 -26.992 1.00 84.75 105 ASP A O 1
ATOM 771 N N . LYS A 1 106 ? 19.977 1.215 -26.611 1.00 84.62 106 LYS A N 1
ATOM 772 C CA . LYS A 1 106 ? 19.859 1.382 -25.147 1.00 84.62 106 LYS A CA 1
ATOM 773 C C . LYS A 1 106 ? 19.274 2.732 -24.716 1.00 84.62 106 LYS A C 1
ATOM 775 O O . LYS A 1 106 ? 18.569 2.790 -23.711 1.00 84.62 106 LYS A O 1
ATOM 780 N N . ARG A 1 107 ? 19.508 3.807 -25.482 1.00 88.19 107 ARG A N 1
ATOM 781 C CA . ARG A 1 107 ? 18.941 5.142 -25.195 1.00 88.19 107 ARG A CA 1
ATOM 782 C C . ARG A 1 107 ? 17.420 5.152 -25.295 1.00 88.19 107 ARG A C 1
ATOM 784 O O . ARG A 1 107 ? 16.735 5.608 -24.382 1.00 88.19 107 ARG A O 1
ATOM 791 N N . ARG A 1 108 ? 16.888 4.599 -26.390 1.00 88.38 108 ARG A N 1
ATOM 792 C CA . ARG A 1 108 ? 15.441 4.511 -26.613 1.00 88.38 108 ARG A CA 1
ATOM 793 C C . ARG A 1 108 ? 14.788 3.639 -25.547 1.00 88.38 108 ARG A C 1
ATOM 795 O O . ARG A 1 108 ? 13.759 4.019 -24.996 1.00 88.38 108 ARG A O 1
ATOM 802 N N . LEU A 1 109 ? 15.420 2.513 -25.217 1.00 90.81 109 LEU A N 1
ATOM 803 C CA . LEU A 1 109 ? 14.938 1.622 -24.170 1.00 90.81 109 LEU A CA 1
ATOM 804 C C . LEU A 1 109 ? 14.912 2.300 -22.792 1.00 90.81 109 LEU A C 1
ATOM 806 O O . LEU A 1 109 ? 13.920 2.166 -22.085 1.00 90.81 109 LEU A O 1
ATOM 810 N N . ALA A 1 110 ? 15.943 3.066 -22.424 1.00 91.50 110 ALA A N 1
ATOM 811 C CA . ALA A 1 110 ? 15.973 3.795 -21.154 1.00 91.50 110 ALA A CA 1
ATOM 812 C C . ALA A 1 110 ? 14.809 4.795 -21.027 1.00 91.50 110 ALA A C 1
ATOM 814 O O . ALA A 1 110 ? 14.168 4.867 -19.979 1.00 91.50 110 ALA A O 1
ATOM 815 N N . GLY A 1 111 ? 14.477 5.508 -22.111 1.00 91.62 111 GLY A N 1
ATOM 816 C CA . GLY A 1 111 ? 13.317 6.403 -22.145 1.00 91.62 111 GLY A CA 1
ATOM 817 C C . GLY A 1 111 ? 11.989 5.659 -21.971 1.00 91.62 111 GLY A C 1
ATOM 818 O O . GLY A 1 111 ? 11.138 6.089 -21.192 1.00 91.62 111 GLY A O 1
ATOM 819 N N . VAL A 1 112 ? 11.832 4.510 -22.639 1.00 92.75 112 VAL A N 1
ATOM 820 C CA . VAL A 1 112 ? 10.649 3.644 -22.492 1.00 92.75 112 VAL A CA 1
ATOM 821 C C . VAL A 1 112 ? 10.531 3.106 -21.065 1.00 92.75 112 VAL A C 1
ATOM 823 O O . VAL A 1 112 ? 9.434 3.107 -20.511 1.00 92.75 112 VAL A O 1
ATOM 826 N N . GLN A 1 113 ? 11.635 2.699 -20.438 1.00 94.00 113 GLN A N 1
ATOM 827 C CA . GLN A 1 113 ? 11.631 2.193 -19.064 1.00 94.00 113 GLN A CA 1
ATOM 828 C C . GLN A 1 113 ? 11.294 3.283 -18.040 1.00 94.00 113 GLN A C 1
ATOM 830 O O . GLN A 1 113 ? 10.482 3.049 -17.148 1.00 94.00 113 GLN A O 1
ATOM 835 N N . ALA A 1 114 ? 11.815 4.502 -18.209 1.00 93.44 114 ALA A N 1
ATOM 836 C CA . ALA A 1 114 ? 11.437 5.636 -17.363 1.00 93.44 114 ALA A CA 1
ATOM 837 C C . ALA A 1 114 ? 9.936 5.975 -17.476 1.00 93.44 114 ALA A C 1
ATOM 839 O O . ALA A 1 114 ? 9.279 6.236 -16.468 1.00 93.44 114 ALA A O 1
ATOM 840 N N . ALA A 1 115 ? 9.372 5.932 -18.690 1.00 93.69 115 ALA A N 1
ATOM 841 C CA . ALA A 1 115 ? 7.935 6.124 -18.899 1.00 93.69 115 ALA A CA 1
ATOM 842 C C . ALA A 1 115 ? 7.104 4.971 -18.307 1.00 93.69 115 ALA A C 1
ATOM 844 O O . ALA A 1 115 ? 6.074 5.207 -17.679 1.00 93.69 115 ALA A O 1
ATOM 845 N N . THR A 1 116 ? 7.577 3.731 -18.460 1.00 94.62 116 THR A N 1
ATOM 846 C CA . THR A 1 116 ? 6.935 2.529 -17.908 1.00 94.62 116 THR A CA 1
ATOM 847 C C . THR A 1 116 ? 6.868 2.597 -16.389 1.00 94.62 116 THR A C 1
ATOM 849 O O . THR A 1 116 ? 5.806 2.351 -15.823 1.00 94.62 116 THR A O 1
ATOM 852 N N . TRP A 1 117 ? 7.957 3.006 -15.730 1.00 95.88 117 TRP A N 1
ATOM 853 C CA . TRP A 1 117 ? 7.966 3.237 -14.289 1.00 95.88 117 TRP A CA 1
ATOM 854 C C . TRP A 1 117 ? 6.884 4.231 -13.861 1.00 95.88 117 TRP A C 1
ATOM 856 O O . TRP A 1 117 ? 6.130 3.941 -12.934 1.00 95.88 117 TRP A O 1
ATOM 866 N N . TYR A 1 118 ? 6.770 5.373 -14.548 1.00 94.81 118 TYR A N 1
ATOM 867 C CA . TYR A 1 118 ? 5.789 6.400 -14.198 1.00 94.81 118 TYR A CA 1
ATOM 868 C C . TYR A 1 118 ? 4.352 5.877 -14.321 1.00 94.81 118 TYR A C 1
ATOM 870 O O . TYR A 1 118 ? 3.555 6.038 -13.397 1.00 94.81 118 TYR A O 1
ATOM 878 N N . VAL A 1 119 ? 4.026 5.214 -15.435 1.00 96.00 119 VAL A N 1
ATOM 879 C CA . VAL A 1 119 ? 2.679 4.672 -15.678 1.00 96.00 119 VAL A CA 1
ATOM 880 C C . VAL A 1 119 ? 2.350 3.550 -14.693 1.00 96.00 119 VAL A C 1
ATOM 882 O O . VAL A 1 119 ? 1.287 3.574 -14.079 1.00 96.00 119 VAL A O 1
ATOM 885 N N . ALA A 1 120 ? 3.259 2.591 -14.503 1.00 95.06 120 ALA A N 1
ATOM 886 C CA . ALA A 1 120 ? 3.035 1.458 -13.609 1.00 95.06 120 ALA A CA 1
ATOM 887 C C . ALA A 1 120 ? 2.906 1.901 -12.145 1.00 95.06 120 ALA A C 1
ATOM 889 O O . ALA A 1 120 ? 2.012 1.437 -11.440 1.00 95.06 120 ALA A O 1
ATOM 890 N N . THR A 1 121 ? 3.750 2.835 -11.699 1.00 95.19 121 THR A N 1
ATOM 891 C CA . THR A 1 121 ? 3.708 3.352 -10.326 1.00 95.19 121 THR A CA 1
ATOM 892 C C . THR A 1 121 ? 2.400 4.085 -10.057 1.00 95.19 121 THR A C 1
ATOM 894 O O . THR A 1 121 ? 1.739 3.788 -9.065 1.00 95.19 121 THR A O 1
ATOM 897 N N . ASN A 1 122 ? 1.975 4.987 -10.950 1.00 94.69 122 ASN A N 1
ATOM 898 C CA . ASN A 1 122 ? 0.707 5.695 -10.770 1.00 94.69 122 ASN A CA 1
ATOM 899 C C . ASN A 1 122 ? -0.490 4.742 -10.802 1.00 94.69 122 ASN A C 1
ATOM 901 O O . ASN A 1 122 ? -1.332 4.837 -9.920 1.00 94.69 122 ASN A O 1
ATOM 905 N N . ALA A 1 123 ? -0.516 3.764 -11.714 1.00 95.88 123 ALA A N 1
ATOM 906 C CA . ALA A 1 123 ? -1.596 2.780 -11.773 1.00 95.88 123 ALA A CA 1
ATOM 907 C C . ALA A 1 123 ? -1.725 1.963 -10.474 1.00 95.88 123 ALA A C 1
ATOM 909 O O . ALA A 1 123 ? -2.833 1.715 -9.996 1.00 95.88 123 ALA A O 1
ATOM 910 N N . VAL A 1 124 ? -0.600 1.562 -9.868 1.00 95.06 124 VAL A N 1
ATOM 911 C CA . VAL A 1 124 ? -0.621 0.865 -8.574 1.00 95.06 124 VAL A CA 1
ATOM 912 C C . VAL A 1 124 ? -1.068 1.807 -7.455 1.00 95.06 124 VAL A C 1
ATOM 914 O O . V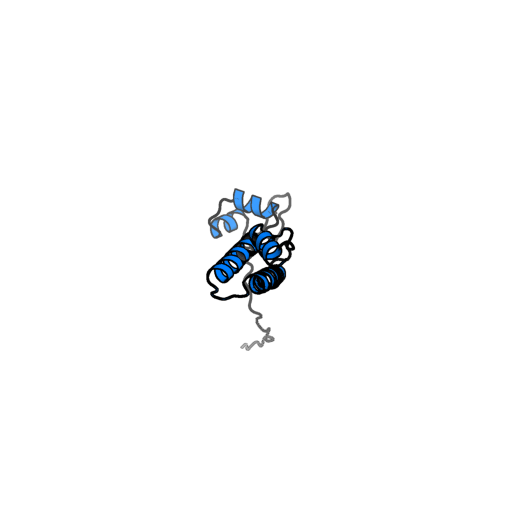AL A 1 124 ? -1.931 1.431 -6.666 1.00 95.06 124 VAL A O 1
ATOM 917 N N . LEU A 1 125 ? -0.544 3.033 -7.386 1.00 94.25 125 LEU A N 1
ATOM 918 C CA . LEU A 1 125 ? -0.942 4.003 -6.360 1.00 94.25 125 LEU A CA 1
ATOM 919 C C . LEU A 1 125 ? -2.423 4.401 -6.472 1.00 94.25 125 LEU A C 1
ATOM 921 O O . LEU A 1 125 ? -3.086 4.526 -5.446 1.00 94.25 125 LEU A O 1
ATOM 925 N N . ASP A 1 126 ? -2.957 4.537 -7.688 1.00 95.31 126 ASP A N 1
ATOM 926 C CA . ASP A 1 126 ? -4.385 4.755 -7.949 1.00 95.31 126 ASP A CA 1
ATOM 927 C C . ASP A 1 126 ? -5.215 3.606 -7.361 1.00 95.31 126 ASP A C 1
ATOM 929 O O . ASP A 1 126 ? -6.144 3.831 -6.585 1.00 95.31 126 ASP A O 1
ATOM 933 N N . HIS A 1 127 ? -4.819 2.362 -7.643 1.00 94.62 127 HIS A N 1
ATOM 934 C CA . HIS A 1 127 ? -5.490 1.170 -7.126 1.00 94.62 127 HIS A CA 1
ATOM 935 C C . HIS A 1 127 ? -5.454 1.067 -5.591 1.00 94.62 127 HIS A C 1
ATOM 937 O O . HIS A 1 127 ? -6.404 0.579 -4.965 1.00 94.62 127 HIS A O 1
ATOM 943 N N . LEU A 1 128 ? -4.361 1.514 -4.967 1.00 93.31 128 LEU A N 1
ATOM 944 C CA . LEU A 1 128 ? -4.251 1.585 -3.511 1.00 93.31 128 LEU A CA 1
ATOM 945 C C . LEU A 1 128 ? -5.125 2.708 -2.939 1.00 93.31 128 LEU A C 1
ATOM 947 O O . LEU A 1 128 ? -5.793 2.483 -1.930 1.00 93.31 128 LEU A O 1
ATOM 951 N N . ARG A 1 129 ? -5.201 3.868 -3.604 1.00 93.94 129 ARG A N 1
ATOM 952 C CA . ARG A 1 129 ? -6.054 5.001 -3.204 1.00 93.94 129 ARG A CA 1
ATOM 953 C C . ARG A 1 129 ? -7.545 4.671 -3.224 1.00 93.94 129 ARG A C 1
ATOM 955 O O . ARG A 1 129 ? -8.271 5.134 -2.349 1.00 93.94 129 ARG A O 1
ATOM 962 N N . GLU A 1 130 ? -7.997 3.816 -4.143 1.00 93.44 130 GLU A N 1
ATOM 963 C CA . GLU A 1 130 ? -9.378 3.299 -4.147 1.00 93.44 130 GLU A CA 1
ATOM 964 C C . GLU A 1 130 ? -9.746 2.547 -2.853 1.00 93.44 130 GLU A C 1
ATOM 966 O O . GLU A 1 130 ? -10.916 2.499 -2.475 1.00 93.44 130 GLU A O 1
ATOM 971 N N . ARG A 1 131 ? -8.759 1.942 -2.177 1.00 91.19 131 ARG A N 1
ATOM 972 C CA . ARG A 1 131 ? -8.944 1.153 -0.943 1.00 91.19 131 ARG A CA 1
ATOM 973 C C . ARG A 1 131 ? -8.612 1.948 0.312 1.00 91.19 131 ARG A C 1
ATOM 975 O O . ARG A 1 131 ? -9.283 1.780 1.324 1.00 91.19 131 ARG A O 1
ATOM 982 N N . CYS A 1 132 ? -7.595 2.799 0.234 1.00 89.50 132 CYS A N 1
ATOM 983 C CA . CYS A 1 132 ? -7.114 3.631 1.323 1.00 89.50 132 CYS A CA 1
ATOM 984 C C . CYS A 1 132 ? -6.895 5.066 0.810 1.00 89.50 132 CYS A C 1
ATOM 986 O O . CYS A 1 132 ? -5.829 5.372 0.270 1.00 89.50 132 CYS A O 1
ATOM 988 N N . PRO A 1 133 ? -7.867 5.981 0.999 1.00 88.88 133 PRO A N 1
ATOM 989 C CA . PRO A 1 133 ? -7.763 7.369 0.536 1.00 88.88 133 PRO A CA 1
ATOM 990 C C . PRO A 1 133 ? -6.598 8.168 1.142 1.00 88.88 133 PRO A C 1
ATOM 992 O O . PRO A 1 133 ? -6.290 9.254 0.664 1.00 88.88 133 PRO A O 1
ATOM 995 N N . ALA A 1 134 ? -5.967 7.655 2.204 1.00 87.81 134 ALA A N 1
ATOM 996 C CA . ALA A 1 134 ? -4.802 8.258 2.845 1.00 87.81 134 ALA A CA 1
ATOM 997 C C . ALA A 1 134 ? -3.483 8.006 2.090 1.00 87.81 134 ALA A C 1
ATOM 999 O O . ALA A 1 134 ? -2.456 8.572 2.463 1.00 87.81 134 ALA A O 1
ATOM 1000 N N . VAL A 1 135 ? -3.488 7.149 1.062 1.00 88.50 135 VAL A N 1
ATOM 1001 C CA . VAL A 1 135 ? -2.308 6.893 0.229 1.00 88.50 135 VAL A CA 1
ATOM 1002 C C . VAL A 1 135 ? -1.912 8.181 -0.509 1.00 88.50 135 VAL A C 1
ATOM 1004 O O . VAL A 1 135 ? -2.750 8.754 -1.208 1.00 88.50 135 VAL A O 1
ATOM 1007 N N . PRO A 1 136 ? -0.657 8.651 -0.369 1.00 85.12 136 PRO A N 1
ATOM 1008 C CA . PRO A 1 1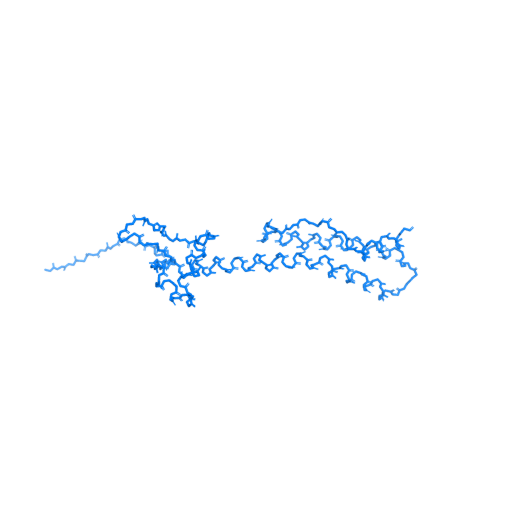36 ? -0.214 9.900 -0.977 1.00 85.12 136 PRO A CA 1
ATOM 1009 C C . PRO A 1 136 ? -0.058 9.787 -2.500 1.00 85.12 136 PRO A C 1
ATOM 1011 O O . PRO A 1 136 ? 0.052 8.697 -3.069 1.00 85.12 136 PRO A O 1
ATOM 1014 N N . GLU A 1 137 ? -0.019 10.941 -3.166 1.00 86.69 137 GLU A N 1
ATOM 1015 C CA . GLU A 1 137 ? 0.425 11.030 -4.558 1.00 86.69 137 GLU A CA 1
ATOM 1016 C C . GLU A 1 137 ? 1.930 10.756 -4.675 1.00 86.69 137 GLU A C 1
ATOM 1018 O O . GLU A 1 137 ? 2.686 10.855 -3.704 1.00 86.69 137 GLU A O 1
ATOM 1023 N N . LEU A 1 138 ? 2.370 10.409 -5.885 1.00 85.56 138 LEU A N 1
ATOM 1024 C CA . LEU A 1 138 ? 3.783 10.221 -6.188 1.00 85.56 138 LEU A CA 1
ATOM 1025 C C . LEU A 1 138 ? 4.526 11.557 -6.033 1.00 85.56 138 LEU A C 1
ATOM 1027 O O . LEU A 1 138 ? 4.434 12.420 -6.904 1.00 85.56 138 LEU A O 1
ATOM 1031 N N . ALA A 1 139 ? 5.248 11.718 -4.925 1.00 76.38 139 ALA A N 1
ATOM 1032 C CA . ALA A 1 139 ? 5.957 12.956 -4.608 1.00 76.38 139 ALA A CA 1
ATOM 1033 C C . ALA A 1 139 ? 7.330 13.037 -5.289 1.00 76.38 139 ALA A C 1
ATOM 1035 O O . ALA A 1 139 ? 7.650 14.043 -5.920 1.00 76.38 139 ALA A O 1
ATOM 1036 N N . ASP A 1 140 ? 8.111 11.958 -5.203 1.00 83.94 140 ASP A N 1
ATOM 1037 C CA . ASP A 1 140 ? 9.517 11.956 -5.597 1.00 83.94 140 ASP A CA 1
ATOM 1038 C C . ASP A 1 140 ? 9.812 10.919 -6.681 1.00 83.94 140 ASP A C 1
ATOM 1040 O O . ASP A 1 140 ? 9.249 9.820 -6.720 1.00 83.94 140 ASP A O 1
ATOM 1044 N N . VAL A 1 141 ? 10.734 11.281 -7.572 1.00 86.44 141 VAL A N 1
ATOM 1045 C CA . VAL A 1 141 ? 11.267 10.382 -8.595 1.00 86.44 141 VAL A CA 1
ATOM 1046 C C . VAL A 1 141 ? 12.543 9.733 -8.047 1.00 86.44 141 VAL A C 1
ATOM 1048 O O . VAL A 1 141 ? 13.469 10.462 -7.697 1.00 86.44 141 VAL A O 1
ATOM 1051 N N . PRO A 1 142 ? 12.632 8.392 -7.985 1.00 89.12 142 PRO A N 1
ATOM 1052 C CA . PRO A 1 142 ? 13.846 7.700 -7.563 1.00 89.12 142 PRO A CA 1
ATOM 1053 C C . PRO A 1 142 ? 15.047 8.034 -8.456 1.00 89.12 142 PRO A C 1
ATOM 1055 O O . PRO A 1 142 ? 14.899 8.215 -9.671 1.00 89.12 142 PRO A O 1
ATOM 1058 N N . GLU A 1 143 ? 16.245 8.058 -7.868 1.00 87.81 143 GLU A N 1
ATOM 1059 C CA . GLU A 1 143 ? 17.496 8.395 -8.563 1.00 87.81 143 GLU A CA 1
ATOM 1060 C C . GLU A 1 143 ? 17.728 7.495 -9.788 1.00 87.81 143 GLU A C 1
ATOM 1062 O O . GLU A 1 143 ? 18.155 7.951 -10.849 1.00 87.81 143 GLU A O 1
ATOM 1067 N N . GLU A 1 144 ? 17.373 6.218 -9.681 1.00 88.06 144 GLU A N 1
ATOM 1068 C CA . GLU A 1 144 ? 17.444 5.233 -10.754 1.00 88.06 144 GLU A CA 1
ATOM 1069 C C . GLU A 1 144 ? 16.698 5.693 -12.013 1.00 88.06 144 GLU A C 1
ATOM 1071 O O . GLU A 1 144 ? 17.187 5.560 -13.138 1.00 88.06 144 GLU A O 1
ATOM 1076 N N . ILE A 1 145 ? 15.523 6.293 -11.835 1.00 91.88 145 ILE A N 1
ATOM 1077 C CA . ILE A 1 145 ? 14.708 6.793 -12.940 1.00 91.88 145 ILE A CA 1
ATOM 1078 C C . ILE A 1 145 ? 15.293 8.082 -13.500 1.00 91.88 145 ILE A C 1
ATOM 1080 O O . ILE A 1 145 ? 15.281 8.286 -14.717 1.00 91.88 145 ILE A O 1
ATOM 1084 N N . GLU A 1 146 ? 15.859 8.942 -12.653 1.00 90.75 146 GLU A N 1
ATOM 1085 C CA . GLU A 1 146 ? 16.605 10.102 -13.135 1.00 90.75 146 GLU A CA 1
ATOM 1086 C C . GLU A 1 146 ? 17.792 9.688 -14.010 1.00 90.75 146 GLU A C 1
ATOM 1088 O O . GLU A 1 146 ? 18.031 10.296 -15.057 1.00 90.75 146 GLU A O 1
ATOM 1093 N N . GLN A 1 147 ? 18.509 8.629 -13.629 1.00 87.75 147 GLN A N 1
ATOM 1094 C CA . GLN A 1 147 ? 19.602 8.066 -14.420 1.00 87.75 147 GLN A CA 1
ATOM 1095 C C . GLN A 1 147 ? 19.100 7.539 -15.772 1.00 87.75 147 GLN A C 1
ATOM 1097 O O . GLN A 1 147 ? 19.686 7.867 -16.805 1.00 87.75 147 GLN A O 1
ATOM 1102 N N . LEU A 1 148 ? 17.976 6.812 -15.810 1.00 88.38 148 LEU A N 1
ATOM 1103 C CA . LEU A 1 148 ? 17.364 6.376 -17.073 1.00 88.38 148 LEU A CA 1
ATOM 1104 C C . LEU A 1 148 ? 16.984 7.561 -17.974 1.00 88.38 148 LEU A C 1
ATOM 1106 O O . LEU A 1 148 ? 17.262 7.543 -19.175 1.00 88.38 148 LEU A O 1
ATOM 1110 N N . ARG A 1 149 ? 16.413 8.630 -17.403 1.00 89.12 149 ARG A N 1
ATOM 1111 C CA . ARG A 1 149 ? 16.076 9.857 -18.147 1.00 89.12 149 ARG A CA 1
ATOM 1112 C C . ARG A 1 149 ? 17.316 10.565 -18.693 1.00 89.12 149 ARG A C 1
ATOM 1114 O O . ARG A 1 149 ? 17.235 11.143 -19.773 1.00 89.12 149 ARG A O 1
ATOM 1121 N N . LYS A 1 150 ? 18.448 10.520 -17.981 1.00 89.94 150 LYS A N 1
ATOM 1122 C CA . LYS A 1 150 ? 19.740 11.051 -18.455 1.00 89.94 150 LYS A CA 1
ATOM 1123 C C . LYS A 1 150 ? 20.298 10.234 -19.622 1.00 89.94 150 LYS A C 1
ATOM 1125 O O . LYS A 1 150 ? 20.791 10.827 -20.568 1.00 89.94 150 LYS A O 1
ATOM 1130 N N . ILE A 1 151 ? 20.179 8.904 -19.591 1.00 86.62 151 ILE A N 1
ATOM 1131 C CA . ILE A 1 151 ? 20.631 8.013 -20.680 1.00 86.62 151 ILE A CA 1
ATOM 1132 C C . ILE A 1 151 ? 19.801 8.208 -21.960 1.00 86.62 151 ILE A C 1
ATOM 1134 O O . ILE A 1 151 ? 20.307 8.017 -23.064 1.00 86.62 151 ILE A O 1
ATOM 1138 N N . ALA A 1 152 ? 18.523 8.558 -21.813 1.00 86.88 152 ALA A N 1
ATOM 1139 C CA . ALA A 1 152 ? 17.605 8.768 -22.928 1.00 86.88 152 ALA A CA 1
ATOM 1140 C C . ALA A 1 152 ? 17.776 10.120 -23.650 1.00 86.88 152 ALA A C 1
ATOM 1142 O O . ALA A 1 152 ? 17.228 10.276 -24.742 1.00 86.88 152 ALA A O 1
ATOM 1143 N N . ARG A 1 153 ? 18.480 11.083 -23.039 1.00 80.81 153 ARG A N 1
ATOM 1144 C CA . ARG A 1 153 ? 18.834 12.375 -23.648 1.00 80.81 153 ARG A CA 1
ATOM 1145 C C . ARG A 1 153 ? 20.090 12.247 -24.506 1.00 80.81 153 ARG A C 1
ATOM 1147 O O . ARG A 1 153 ? 20.131 12.949 -25.536 1.00 80.81 153 ARG A O 1
#

pLDDT: mean 80.72, std 16.46, range [36.44, 96.0]

Secondary structure (DSSP, 8-state):
--------------------EEHHHHHHHTTS-HHHHHHHHHTT---SB---SSTT---EE-HHHHHHHHHHHHHHHHHHHHHHHHHHHHHHHHHHHHHH--SS-HHHHHHHHHHHHHHHHHHHHHHHHTT-TTPPP-----HHHHHHHHHT-

Foldseek 3Di:
DDDDDDDDDDDDDDDPPQPFAFLVVLCVVLVHDSVVSVVVVVVPQDWPADFDPDPPRTTTHRNVSNVVVVVLVVLLVVLQVCLVCLLVVLLVVLLVVLVPDDDDPSLVSLVVSLVVSVVVSQVSLVVSCVSHVPRDDDDDHDVSSVVSVVSND

Radius of gyration: 27.62 Å; chains: 1; bounding box: 84×39×69 Å

Organism: NCBI:txid487906

Sequence (153 aa):
MRPSTSAPCARRLGSTTVTALPVNQAAAALGVPCGTLRRWLREGCPAVTRGRRGRGQAALVDPAQVLQWREAGERDRIYLELAGAVPAVIAQAACESMRMAGGIDKRRLAGVQAATWYVATNAVLDHLRERCPAVPELADVPEEIEQLRKIAR

InterPro domains:
  IPR009061 Putative DNA-binding domain superfamily [SSF46955] (21-71)
  IPR036388 Winged helix-like DNA-binding domain superfamily [G3DSA:1.10.10.10] (23-79)